Protein AF-A0A950RDJ7-F1 (afdb_monomer_lite)

Secondary structure (DSSP, 8-state):
---HHHHHHH---SEEE----S--S--HHHHHHHHTT-EEEEES-HHHHHHHHHHT-SEEE-SSPPHHHHHHHHHHHHTSPPPSS---GGG---HHHHHHHHHHHHHTS------SS-S----------

Foldseek 3Di:
DPDPLVVLLVDPAQADEDQDQAADQDDPVLLSCQQFQHQYEEEPHHDSNVLCVVQVTHYYFYPVDDPVRVVVSVVVSVPDDGPPTHGDCSSVPCVVVVVVVVVVVVVPPPPPDPPPPDDDDDDDDDDDD

pLDDT: mean 75.2, std 20.39, range [35.41, 98.0]

Radius of gyration: 25.25 Å; chains: 1; bounding box: 52×89×32 Å

Structure (mmCIF, N/CA/C/O backbone):
data_AF-A0A950RDJ7-F1
#
_entry.id   AF-A0A950RDJ7-F1
#
loop_
_atom_site.group_PDB
_atom_site.id
_atom_site.type_symbol
_atom_site.label_atom_id
_atom_site.label_alt_id
_atom_site.label_comp_id
_atom_site.label_asym_id
_atom_site.label_entity_id
_atom_site.label_seq_id
_atom_site.pdbx_PDB_ins_code
_atom_site.Cartn_x
_atom_site.Cartn_y
_atom_site.Cartn_z
_atom_site.occupancy
_atom_site.B_iso_or_equiv
_atom_site.auth_seq_id
_atom_site.auth_comp_id
_atom_site.auth_asym_id
_atom_site.auth_atom_id
_atom_site.pdbx_PDB_model_num
ATOM 1 N N . ALA A 1 1 ? -20.080 17.537 -5.121 1.00 43.28 1 ALA A N 1
ATOM 2 C CA . ALA A 1 1 ? -19.047 17.467 -4.077 1.00 43.28 1 ALA A CA 1
ATOM 3 C C . ALA A 1 1 ? -18.095 16.367 -4.513 1.00 43.28 1 ALA A C 1
ATOM 5 O O . ALA A 1 1 ? -18.535 15.234 -4.627 1.00 43.28 1 ALA A O 1
ATOM 6 N N . TRP A 1 2 ? -16.886 16.726 -4.947 1.00 35.41 2 TRP A N 1
ATOM 7 C CA . TRP A 1 2 ? -15.918 15.821 -5.593 1.00 35.41 2 TRP A CA 1
ATOM 8 C C . TRP A 1 2 ? -14.627 15.764 -4.780 1.00 35.41 2 TRP A C 1
ATOM 10 O O . TRP A 1 2 ? -13.529 15.769 -5.331 1.00 35.41 2 TRP A O 1
ATOM 20 N N . GLU A 1 3 ? -14.759 15.808 -3.460 1.00 44.00 3 GLU A N 1
ATOM 21 C CA . GLU A 1 3 ? -13.611 15.783 -2.573 1.00 44.00 3 GLU A CA 1
ATOM 22 C C . GLU A 1 3 ? -13.354 14.329 -2.170 1.00 44.00 3 GLU A C 1
ATOM 24 O O . GLU A 1 3 ? -14.245 13.606 -1.729 1.00 44.00 3 GLU A O 1
ATOM 29 N N . GLN A 1 4 ? -12.112 13.902 -2.390 1.00 56.00 4 GLN A N 1
ATOM 30 C CA . GLN A 1 4 ? -11.569 12.569 -2.125 1.00 56.00 4 GLN A CA 1
ATOM 31 C C . GLN A 1 4 ? -11.993 11.916 -0.787 1.00 56.00 4 GLN A C 1
ATOM 33 O O . GLN A 1 4 ? -12.285 10.717 -0.820 1.00 56.00 4 GLN A O 1
ATOM 38 N N . PRO A 1 5 ? -12.069 12.629 0.361 1.00 58.47 5 PRO A N 1
ATOM 39 C CA . PRO A 1 5 ? -12.431 11.998 1.636 1.00 58.47 5 PRO A CA 1
ATOM 40 C C . PRO A 1 5 ? -13.860 11.437 1.665 1.00 58.47 5 PRO A C 1
ATOM 42 O O . PRO A 1 5 ? -14.082 10.359 2.220 1.00 58.47 5 PRO A O 1
ATOM 45 N N . ASP A 1 6 ? -14.819 12.101 1.012 1.00 61.44 6 ASP A N 1
ATOM 46 C CA . ASP A 1 6 ? -16.220 11.659 1.019 1.00 61.44 6 ASP A CA 1
ATOM 47 C C . ASP A 1 6 ? -16.400 10.334 0.268 1.00 61.44 6 ASP A C 1
ATOM 49 O O . ASP A 1 6 ? -17.243 9.517 0.636 1.00 61.44 6 ASP A O 1
ATOM 53 N N . LEU A 1 7 ? -15.597 10.100 -0.776 1.00 65.56 7 LEU A N 1
ATOM 54 C CA . LEU A 1 7 ? -15.662 8.883 -1.587 1.00 65.56 7 LEU A CA 1
ATOM 55 C C . LEU A 1 7 ? -15.020 7.681 -0.886 1.00 65.56 7 LEU A C 1
ATOM 57 O O . LEU A 1 7 ? -15.528 6.571 -1.015 1.00 65.56 7 LEU A O 1
ATOM 61 N N . LEU A 1 8 ? -13.939 7.887 -0.124 1.00 65.62 8 LEU A N 1
ATOM 62 C CA . LEU A 1 8 ? -13.306 6.814 0.653 1.00 65.62 8 LEU A CA 1
ATOM 63 C C . LEU A 1 8 ? -14.194 6.357 1.811 1.00 65.62 8 LEU A C 1
ATOM 65 O O . LEU A 1 8 ? -14.296 5.162 2.058 1.00 65.62 8 LEU A O 1
ATOM 69 N N . ALA A 1 9 ? -14.889 7.286 2.471 1.00 64.88 9 ALA A N 1
ATOM 70 C CA . ALA A 1 9 ? -15.852 6.950 3.519 1.00 64.88 9 ALA A CA 1
ATOM 71 C C . ALA A 1 9 ? -17.088 6.198 2.984 1.00 64.88 9 ALA A C 1
ATOM 73 O O . ALA A 1 9 ? -17.700 5.422 3.717 1.00 64.88 9 ALA A O 1
ATOM 74 N N . GLN A 1 10 ? -17.459 6.427 1.720 1.00 67.00 10 GLN A N 1
ATOM 75 C CA . GLN A 1 10 ? -18.552 5.719 1.039 1.00 67.00 10 GLN A CA 1
ATOM 76 C C . GLN A 1 10 ? -18.127 4.361 0.471 1.00 67.00 10 GLN A C 1
ATOM 78 O O . GLN A 1 10 ? -18.976 3.506 0.225 1.00 67.00 10 GLN A O 1
ATOM 83 N N . ALA A 1 11 ? -16.832 4.157 0.237 1.00 66.00 11 ALA A N 1
ATOM 84 C CA . ALA A 1 11 ? -16.317 2.880 -0.210 1.00 66.00 11 ALA A CA 1
ATOM 85 C C . ALA A 1 11 ? -16.301 1.897 0.971 1.00 66.00 11 ALA A C 1
ATOM 87 O O . ALA A 1 11 ? -15.515 2.039 1.901 1.00 66.00 11 ALA A O 1
ATOM 88 N N . GLU A 1 12 ? -17.105 0.836 0.906 1.00 70.75 12 GLU A N 1
ATOM 89 C CA . GLU A 1 12 ? -17.043 -0.304 1.842 1.00 70.75 12 GLU A CA 1
ATOM 90 C C . GLU A 1 12 ? -15.799 -1.195 1.608 1.00 70.75 12 GLU A C 1
ATOM 92 O O . GLU A 1 12 ? -15.792 -2.391 1.896 1.00 70.75 12 GLU A O 1
ATOM 97 N N . GLY A 1 13 ? -14.738 -0.636 1.019 1.00 76.12 13 GLY A N 1
ATOM 98 C CA . GLY A 1 13 ? -13.509 -1.354 0.712 1.00 76.12 13 GLY A CA 1
ATOM 99 C C . GLY A 1 13 ? -12.646 -1.548 1.956 1.00 76.12 13 GLY A C 1
ATOM 100 O O . GLY A 1 13 ? -12.563 -0.668 2.803 1.00 76.12 13 GLY A O 1
ATOM 101 N N . GLY A 1 14 ? -11.963 -2.690 2.048 1.00 87.50 14 GLY A N 1
ATOM 102 C CA . GLY A 1 14 ? -10.949 -2.947 3.082 1.00 87.50 14 GLY A CA 1
ATOM 103 C C . GLY A 1 14 ? -9.508 -2.768 2.598 1.00 87.50 14 GLY A C 1
ATOM 104 O O . GLY A 1 14 ? -8.579 -2.846 3.394 1.00 87.50 14 GLY A O 1
ATOM 105 N N . ILE A 1 15 ? -9.295 -2.557 1.294 1.00 92.12 15 ILE A N 1
ATOM 106 C CA . ILE A 1 15 ? -7.974 -2.596 0.651 1.00 92.12 15 ILE A CA 1
ATOM 107 C C . ILE A 1 15 ? -7.776 -1.367 -0.238 1.00 92.12 15 ILE A C 1
ATOM 109 O O . ILE A 1 15 ? -8.670 -0.993 -0.995 1.00 92.12 15 ILE A O 1
ATOM 113 N N . ALA A 1 16 ? -6.571 -0.798 -0.204 1.00 93.81 16 ALA A N 1
ATOM 114 C CA . ALA A 1 16 ? -6.098 0.191 -1.168 1.00 93.81 16 ALA A CA 1
ATOM 115 C C . ALA A 1 16 ? -4.953 -0.403 -2.002 1.00 93.81 16 ALA A C 1
ATOM 117 O O . ALA A 1 16 ? -3.874 -0.672 -1.477 1.00 93.81 16 ALA A O 1
ATOM 118 N N . LEU A 1 17 ? -5.182 -0.613 -3.300 1.00 96.50 17 LEU A N 1
ATOM 119 C CA . LEU A 1 17 ? -4.182 -1.160 -4.219 1.00 96.50 17 LEU A CA 1
ATOM 120 C C . LEU A 1 17 ? -3.426 -0.037 -4.939 1.00 96.50 17 LEU A C 1
ATOM 122 O O . LEU A 1 17 ? -4.027 0.767 -5.649 1.00 96.50 17 LEU A O 1
ATOM 126 N N . PHE A 1 18 ? -2.102 -0.029 -4.813 1.00 96.50 18 PHE A N 1
ATOM 127 C CA . PHE A 1 18 ? -1.209 0.891 -5.511 1.00 96.50 18 PHE A CA 1
ATOM 128 C C . PHE A 1 18 ? -0.462 0.136 -6.611 1.00 96.50 18 PHE A C 1
ATOM 130 O O . PHE A 1 18 ? 0.139 -0.893 -6.338 1.00 96.50 18 PHE A O 1
ATOM 137 N N . LEU A 1 19 ? -0.466 0.650 -7.844 1.00 96.69 19 LEU A N 1
ATOM 138 C CA . LEU A 1 19 ? 0.205 0.039 -9.009 1.00 96.69 19 LEU A CA 1
ATOM 139 C C . LEU A 1 19 ? 1.197 1.006 -9.677 1.00 96.69 19 LEU A C 1
ATOM 141 O O . LEU A 1 19 ? 1.383 0.985 -10.894 1.00 96.69 19 LEU A O 1
ATOM 145 N N . HIS A 1 20 ? 1.801 1.903 -8.895 1.00 92.06 20 HIS A N 1
ATOM 146 C CA . HIS A 1 20 ? 2.790 2.844 -9.416 1.00 92.06 20 HIS A CA 1
ATOM 147 C C . HIS A 1 20 ? 4.035 2.095 -9.920 1.00 92.06 20 HIS A C 1
ATOM 149 O O . HIS A 1 20 ? 4.485 1.124 -9.318 1.00 92.06 20 HIS A O 1
ATOM 155 N N . ASN A 1 21 ? 4.610 2.554 -11.032 1.00 94.12 21 ASN A N 1
ATOM 156 C CA . ASN A 1 21 ? 5.815 1.976 -11.641 1.00 94.12 21 ASN A CA 1
ATOM 157 C C . ASN A 1 21 ? 7.054 2.878 -11.504 1.00 94.12 21 ASN A C 1
ATOM 159 O O . ASN A 1 21 ? 8.086 2.624 -12.124 1.00 94.12 21 ASN A O 1
ATOM 163 N N . TRP A 1 22 ? 6.9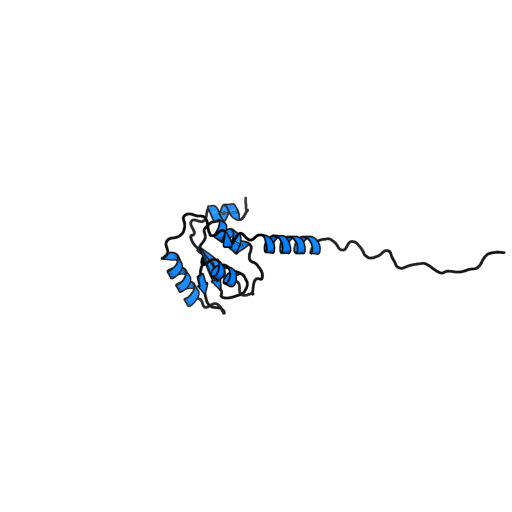36 3.937 -10.705 1.00 91.88 22 TRP A N 1
ATOM 164 C CA . TRP A 1 22 ? 7.982 4.908 -10.424 1.00 91.88 22 TRP A CA 1
ATOM 165 C C . TRP A 1 22 ? 8.276 4.929 -8.919 1.00 91.88 22 TRP A C 1
ATOM 167 O O . TRP A 1 22 ? 7.326 4.887 -8.139 1.00 91.88 22 TRP A O 1
ATOM 177 N N . PRO A 1 23 ? 9.547 5.022 -8.481 1.00 89.12 23 PRO A N 1
ATOM 178 C CA . PRO A 1 23 ? 9.884 5.121 -7.063 1.00 89.12 23 PRO A CA 1
ATOM 179 C C . PRO A 1 23 ? 9.421 6.451 -6.462 1.00 89.12 23 PRO A C 1
ATOM 181 O O . PRO A 1 23 ? 10.153 7.442 -6.440 1.00 89.12 23 PRO A O 1
ATOM 184 N N . GLU A 1 24 ? 8.188 6.468 -5.951 1.00 84.38 24 GLU A N 1
ATOM 185 C CA . GLU A 1 24 ? 7.632 7.607 -5.223 1.00 84.38 24 GLU A CA 1
ATOM 186 C C . GLU A 1 24 ? 8.497 7.934 -3.998 1.00 84.38 24 GLU A C 1
ATOM 188 O O . GLU A 1 24 ? 8.812 7.069 -3.179 1.00 84.38 24 GLU A O 1
ATOM 193 N N . THR A 1 25 ? 8.867 9.208 -3.852 1.00 84.06 25 THR A N 1
ATOM 194 C CA . THR A 1 25 ? 9.608 9.710 -2.682 1.00 84.06 25 THR A CA 1
ATOM 195 C C . THR A 1 25 ? 8.688 9.907 -1.475 1.00 84.06 25 THR A C 1
ATOM 197 O O . THR A 1 25 ? 9.124 9.811 -0.331 1.00 84.06 25 THR A O 1
ATOM 200 N N . TYR A 1 26 ? 7.400 10.156 -1.721 1.00 83.88 26 TYR A N 1
ATOM 201 C CA . TYR A 1 26 ? 6.343 10.209 -0.717 1.00 83.88 26 TYR A CA 1
ATOM 202 C C . TYR A 1 26 ? 4.980 10.010 -1.393 1.00 83.88 26 TYR A C 1
ATOM 204 O O . TYR A 1 26 ? 4.792 10.446 -2.525 1.00 83.88 26 TYR A O 1
ATOM 212 N N . SER A 1 27 ? 4.025 9.403 -0.683 1.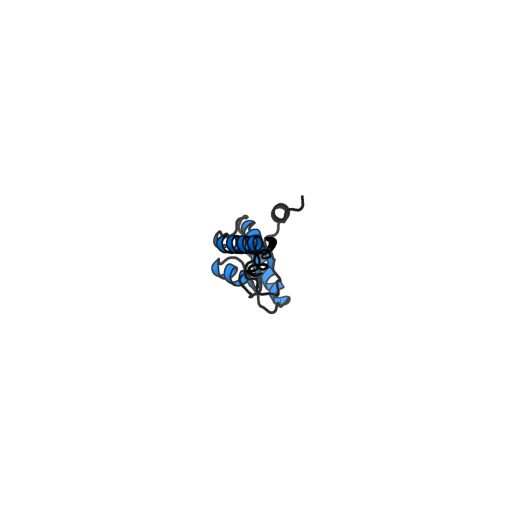00 85.81 27 SER A N 1
ATOM 213 C CA . SER A 1 27 ? 2.668 9.157 -1.184 1.00 85.81 27 SER A CA 1
ATOM 214 C C . SER A 1 27 ? 1.640 9.666 -0.179 1.00 85.81 27 SER A C 1
ATOM 216 O O . SER A 1 27 ? 1.464 9.072 0.890 1.00 85.81 27 SER A O 1
ATOM 218 N N . TYR A 1 28 ? 0.985 10.785 -0.502 1.00 86.19 28 TYR A N 1
ATOM 219 C CA . TYR A 1 28 ? -0.097 11.341 0.320 1.00 86.19 28 TYR A CA 1
ATOM 220 C C . TYR A 1 28 ? -1.327 10.430 0.288 1.00 86.19 28 TYR A C 1
ATOM 222 O O . TYR A 1 28 ? -1.928 10.162 1.322 1.00 86.19 28 TYR A O 1
ATOM 230 N N . THR A 1 29 ? -1.625 9.845 -0.874 1.00 89.06 29 THR A N 1
ATOM 231 C CA . THR A 1 29 ? -2.711 8.872 -1.045 1.00 89.06 29 THR A CA 1
ATOM 232 C C . THR A 1 29 ? -2.545 7.651 -0.143 1.00 89.06 29 THR A C 1
ATOM 234 O O . THR A 1 29 ? -3.535 7.157 0.382 1.00 89.06 29 THR A O 1
ATOM 237 N N . LEU A 1 30 ? -1.310 7.190 0.098 1.00 91.56 30 LEU A N 1
ATOM 238 C CA . LEU A 1 30 ? -1.049 6.136 1.083 1.00 91.56 30 LEU A CA 1
ATOM 239 C C . LEU A 1 30 ? -1.432 6.570 2.502 1.00 91.56 30 LEU A C 1
ATOM 241 O O . LEU A 1 30 ? -2.043 5.794 3.229 1.00 91.56 30 LEU A O 1
ATOM 245 N N . SER A 1 31 ? -1.077 7.795 2.896 1.00 89.81 31 SER A N 1
ATOM 246 C CA . SER A 1 31 ? -1.427 8.331 4.216 1.00 89.81 31 SER A CA 1
ATOM 247 C C . SER A 1 31 ? -2.945 8.419 4.392 1.00 89.81 31 SER A C 1
ATOM 249 O O . SER A 1 31 ? -3.461 7.930 5.391 1.00 89.81 31 SER A O 1
ATOM 251 N N . GLU A 1 32 ? -3.653 8.964 3.401 1.00 87.31 32 GLU A N 1
ATOM 252 C CA . GLU A 1 32 ? -5.115 9.092 3.416 1.00 87.31 32 GLU A CA 1
ATOM 253 C C . GLU A 1 32 ? -5.811 7.727 3.443 1.00 87.31 32 GLU A C 1
ATOM 255 O O . GLU A 1 32 ? -6.669 7.484 4.287 1.00 87.31 32 GLU A O 1
ATOM 260 N N . ALA A 1 33 ? -5.404 6.793 2.577 1.00 89.44 33 ALA A N 1
ATOM 261 C CA . ALA A 1 33 ? -5.989 5.455 2.534 1.00 89.44 33 ALA A CA 1
ATOM 262 C C . ALA A 1 33 ? -5.894 4.752 3.897 1.00 89.44 33 ALA A C 1
ATOM 264 O O . ALA A 1 33 ? -6.877 4.195 4.385 1.00 89.44 33 ALA A O 1
ATOM 265 N N . VAL A 1 34 ? -4.728 4.833 4.541 1.00 90.19 34 VAL A N 1
ATOM 266 C CA . VAL A 1 34 ? -4.519 4.245 5.866 1.00 90.19 34 VAL A CA 1
ATOM 267 C C . VAL A 1 34 ? -5.291 5.002 6.950 1.00 90.19 34 VAL A C 1
ATOM 269 O O . VAL A 1 34 ? -5.844 4.366 7.845 1.00 90.19 34 VAL A O 1
ATOM 272 N N . ALA A 1 35 ? -5.385 6.334 6.879 1.00 85.81 35 ALA A N 1
ATOM 273 C CA . ALA A 1 35 ? -6.186 7.125 7.818 1.00 85.81 35 ALA A CA 1
ATOM 274 C C . ALA A 1 35 ? -7.676 6.736 7.786 1.00 85.81 35 ALA A C 1
ATOM 276 O O . ALA A 1 35 ? -8.336 6.759 8.822 1.00 85.81 35 ALA A O 1
ATOM 277 N N . HIS A 1 36 ? -8.167 6.296 6.625 1.00 83.94 36 HIS A N 1
ATOM 278 C CA . HIS A 1 36 ? -9.510 5.746 6.428 1.00 83.94 36 HIS A CA 1
ATOM 279 C C . HIS A 1 36 ? -9.621 4.227 6.673 1.00 83.94 36 HIS A C 1
ATOM 281 O O . HIS A 1 36 ? -10.666 3.635 6.411 1.00 83.94 36 HIS A O 1
ATOM 287 N N . GLY A 1 37 ? -8.561 3.586 7.177 1.00 85.81 37 GLY A N 1
ATOM 288 C CA . GLY A 1 37 ? -8.577 2.179 7.590 1.00 85.81 37 GLY A CA 1
ATOM 289 C C . GLY A 1 37 ? -8.350 1.172 6.468 1.00 85.81 37 GLY A C 1
ATOM 290 O O . GLY A 1 37 ? -8.413 -0.030 6.720 1.00 85.81 37 GLY A O 1
ATOM 291 N N . LEU A 1 38 ? -8.046 1.626 5.250 1.00 89.69 38 LEU A N 1
ATOM 292 C CA . LEU A 1 38 ? -7.755 0.733 4.134 1.00 89.69 38 LEU A CA 1
ATOM 293 C C . LEU A 1 38 ? -6.395 0.062 4.328 1.00 89.69 38 LEU A C 1
ATOM 295 O O . LEU A 1 38 ? -5.396 0.716 4.634 1.00 89.69 38 LEU A O 1
ATOM 299 N N . PHE A 1 39 ? -6.341 -1.245 4.090 1.00 93.19 39 PHE A N 1
ATOM 300 C CA . PHE A 1 39 ? -5.111 -2.022 4.099 1.00 93.19 39 PHE A CA 1
ATOM 301 C C . PHE A 1 39 ? -4.336 -1.805 2.789 1.00 93.19 39 PHE A C 1
ATOM 303 O O . PHE A 1 39 ? -4.833 -2.178 1.720 1.00 93.19 39 PHE A O 1
ATOM 310 N N . PRO A 1 40 ? -3.137 -1.197 2.814 1.00 95.62 40 PRO A N 1
ATOM 311 C CA . PRO A 1 40 ? -2.439 -0.857 1.583 1.00 95.62 40 PRO A CA 1
ATOM 312 C C . PRO A 1 40 ? -1.696 -2.066 0.998 1.00 95.62 40 PRO A C 1
ATOM 314 O O . PRO A 1 40 ? -0.955 -2.752 1.702 1.00 95.62 40 PRO A O 1
ATOM 317 N N . LEU A 1 41 ? -1.848 -2.284 -0.308 1.00 97.81 41 LEU A N 1
ATOM 318 C CA . LEU A 1 41 ? -1.031 -3.191 -1.116 1.00 97.81 41 LEU A CA 1
ATOM 319 C C . LEU A 1 41 ? -0.160 -2.353 -2.049 1.00 97.81 41 LEU A C 1
ATOM 321 O O . LEU A 1 41 ? -0.692 -1.616 -2.880 1.00 97.81 41 LEU A O 1
ATOM 325 N N . VAL A 1 42 ? 1.162 -2.450 -1.917 1.00 98.00 42 VAL A N 1
ATOM 326 C CA . VAL A 1 42 ? 2.118 -1.618 -2.669 1.00 98.00 42 VAL A CA 1
ATOM 327 C C . VAL A 1 42 ? 3.190 -2.474 -3.355 1.00 98.00 42 VAL A C 1
ATOM 329 O O . VAL A 1 42 ? 3.560 -3.515 -2.811 1.00 98.00 42 VAL A O 1
ATOM 332 N N . PRO A 1 43 ? 3.725 -2.062 -4.519 1.00 98.00 43 PRO A N 1
ATOM 333 C CA . PRO A 1 43 ? 4.892 -2.715 -5.103 1.00 98.00 43 PRO A CA 1
ATOM 334 C C . PRO A 1 43 ? 6.130 -2.472 -4.232 1.00 98.00 43 PRO A C 1
ATOM 336 O O . PRO A 1 43 ? 6.194 -1.488 -3.494 1.00 98.00 43 PRO A O 1
ATOM 339 N N . ASP A 1 44 ? 7.133 -3.341 -4.345 1.00 97.81 44 ASP A N 1
ATOM 340 C CA . ASP A 1 44 ? 8.435 -3.210 -3.690 1.00 97.81 44 ASP A CA 1
ATOM 341 C C . ASP A 1 44 ? 9.286 -2.119 -4.349 1.00 97.81 44 ASP A C 1
ATOM 343 O O . ASP A 1 44 ? 10.276 -2.378 -5.034 1.00 97.81 44 ASP A O 1
ATOM 347 N N . LEU A 1 45 ? 8.825 -0.878 -4.207 1.00 95.44 45 LEU A N 1
ATOM 348 C CA . LEU A 1 45 ? 9.384 0.273 -4.884 1.00 95.44 45 LEU A CA 1
ATOM 349 C C . LEU A 1 45 ? 9.174 1.551 -4.058 1.00 95.44 45 LEU A C 1
ATOM 351 O O . LEU A 1 45 ? 8.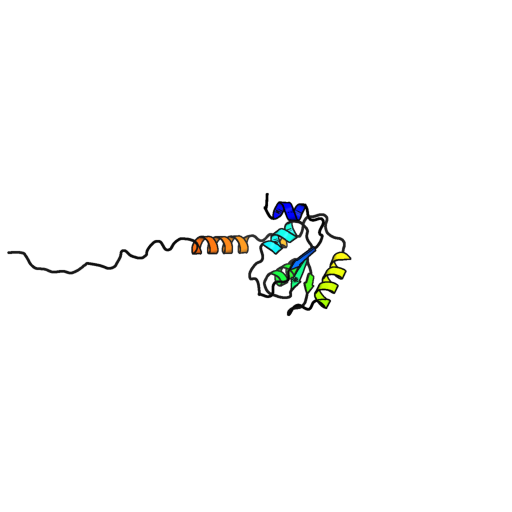059 1.890 -3.664 1.00 95.44 45 LEU A O 1
ATOM 355 N N . GLY A 1 46 ? 10.262 2.289 -3.836 1.00 93.94 46 GLY A N 1
ATOM 356 C CA . GLY A 1 46 ? 10.234 3.620 -3.226 1.00 93.94 46 GLY A CA 1
ATOM 357 C C . GLY A 1 46 ? 9.716 3.677 -1.782 1.00 93.94 46 GLY A C 1
ATOM 358 O O . GLY A 1 46 ? 9.611 2.679 -1.065 1.00 93.94 46 GLY A O 1
ATOM 359 N N . ALA A 1 47 ? 9.375 4.894 -1.356 1.00 93.12 47 ALA A N 1
ATOM 360 C CA . ALA A 1 47 ? 8.950 5.189 0.007 1.00 93.12 47 ALA A CA 1
ATOM 361 C C . ALA A 1 47 ? 7.657 4.473 0.455 1.00 93.12 47 ALA A C 1
ATOM 363 O O . ALA A 1 47 ? 7.557 4.152 1.644 1.00 93.12 47 ALA A O 1
ATOM 364 N N . PRO A 1 48 ? 6.652 4.199 -0.409 1.00 94.88 48 PRO A N 1
ATOM 365 C CA . PRO A 1 48 ? 5.468 3.438 -0.006 1.00 94.88 48 PRO A CA 1
ATOM 366 C C . PRO A 1 48 ? 5.804 2.067 0.595 1.00 94.88 48 PRO A C 1
ATOM 368 O O . PRO A 1 48 ? 5.321 1.745 1.683 1.00 94.88 48 PRO A O 1
ATOM 371 N N . ALA A 1 49 ? 6.684 1.299 -0.057 1.00 96.69 49 ALA A N 1
ATOM 372 C CA . ALA A 1 49 ? 7.101 -0.026 0.405 1.00 96.69 49 ALA A CA 1
ATOM 373 C C . ALA A 1 49 ? 7.830 0.034 1.756 1.00 96.69 49 ALA A C 1
ATOM 375 O O . ALA A 1 49 ? 7.557 -0.754 2.665 1.00 96.69 49 ALA A O 1
ATOM 376 N N . GLU A 1 50 ? 8.732 1.003 1.921 1.00 94.44 50 GLU A N 1
ATOM 377 C CA . GLU A 1 50 ? 9.462 1.226 3.173 1.00 94.44 50 GLU A CA 1
ATOM 378 C C . GLU A 1 50 ? 8.522 1.572 4.332 1.00 94.44 50 GLU A C 1
ATOM 380 O O . GLU A 1 50 ? 8.678 1.061 5.443 1.00 94.44 50 GLU A O 1
ATOM 385 N N . ARG A 1 51 ? 7.519 2.421 4.079 1.00 94.00 51 ARG A N 1
ATOM 386 C CA . ARG A 1 51 ? 6.529 2.827 5.086 1.00 94.00 51 ARG A CA 1
ATOM 387 C C . ARG A 1 51 ? 5.650 1.660 5.519 1.00 94.00 51 ARG A C 1
ATOM 389 O O . ARG A 1 51 ? 5.472 1.480 6.721 1.00 94.00 51 ARG A O 1
ATOM 396 N N . VAL A 1 52 ? 5.161 0.857 4.570 1.00 95.12 52 VAL A N 1
ATOM 397 C CA . VAL A 1 52 ? 4.374 -0.355 4.858 1.00 95.12 52 VAL A CA 1
ATOM 398 C C . VAL A 1 52 ? 5.166 -1.319 5.742 1.00 95.12 52 VAL A C 1
ATOM 400 O O . VAL A 1 52 ? 4.670 -1.755 6.782 1.00 95.12 52 VAL A O 1
ATOM 403 N N . ARG A 1 53 ? 6.434 -1.580 5.399 1.00 95.00 53 ARG A N 1
ATOM 404 C CA . ARG A 1 53 ? 7.323 -2.437 6.201 1.00 95.00 53 ARG A CA 1
ATOM 405 C C . ARG A 1 53 ? 7.565 -1.882 7.598 1.00 95.00 53 ARG A C 1
ATOM 407 O O . ARG A 1 53 ? 7.434 -2.614 8.573 1.00 95.00 53 ARG A O 1
ATOM 414 N N . ARG A 1 54 ? 7.895 -0.591 7.704 1.00 92.00 54 ARG A N 1
ATOM 415 C CA . ARG A 1 54 ? 8.181 0.070 8.986 1.00 92.00 54 ARG A CA 1
ATOM 416 C C . ARG A 1 54 ? 6.973 0.072 9.919 1.00 92.00 54 ARG A C 1
ATOM 418 O O . ARG A 1 54 ? 7.141 -0.075 11.123 1.00 92.00 54 ARG A O 1
ATOM 425 N N . ALA A 1 55 ? 5.775 0.264 9.374 1.00 91.06 55 ALA A N 1
ATOM 426 C CA . ALA A 1 55 ? 4.551 0.316 10.160 1.00 91.06 55 ALA A CA 1
ATOM 427 C C . ALA A 1 55 ? 3.986 -1.070 10.512 1.00 91.06 55 ALA A C 1
ATOM 429 O O . ALA A 1 55 ? 3.107 -1.155 11.367 1.00 91.06 55 ALA A O 1
ATOM 430 N N . GLY A 1 56 ? 4.446 -2.139 9.850 1.00 91.81 56 GLY A N 1
ATOM 431 C CA . GLY A 1 56 ? 3.891 -3.484 10.024 1.00 91.81 56 GLY A CA 1
ATOM 432 C C . GLY A 1 56 ? 2.425 -3.594 9.589 1.00 91.81 56 GLY A C 1
ATOM 433 O O . GLY A 1 56 ? 1.694 -4.445 10.094 1.00 91.81 56 GLY A O 1
ATOM 434 N N . PHE A 1 57 ? 1.981 -2.717 8.684 1.00 92.69 57 PHE A N 1
ATOM 435 C CA . PHE A 1 57 ? 0.594 -2.624 8.238 1.00 92.69 57 PHE A CA 1
ATOM 436 C C . PHE A 1 57 ? 0.533 -2.366 6.734 1.00 92.69 57 PHE A C 1
ATOM 438 O O . PHE A 1 57 ? 1.097 -1.393 6.237 1.00 92.69 57 PHE A O 1
ATOM 445 N N . GLY A 1 58 ? -0.159 -3.255 6.027 1.00 94.69 58 GLY A N 1
ATOM 446 C CA . GLY A 1 58 ? -0.128 -3.381 4.573 1.00 94.69 58 GLY A CA 1
ATOM 447 C C . GLY A 1 58 ? 0.651 -4.612 4.115 1.00 94.69 58 GLY A C 1
ATOM 448 O O . GLY A 1 58 ? 1.210 -5.350 4.930 1.00 94.69 58 GLY A O 1
ATOM 449 N N . ALA A 1 59 ? 0.692 -4.829 2.805 1.00 96.88 59 ALA A N 1
ATOM 450 C CA . ALA A 1 59 ? 1.547 -5.832 2.185 1.00 96.88 59 ALA A CA 1
ATOM 451 C C . ALA A 1 59 ? 2.331 -5.233 1.016 1.00 96.88 59 ALA A C 1
ATOM 453 O O . ALA A 1 59 ? 1.879 -4.303 0.345 1.00 96.88 59 ALA A O 1
ATOM 454 N N . VAL A 1 60 ? 3.520 -5.788 0.795 1.00 97.81 60 VAL A N 1
ATOM 455 C CA . VAL A 1 60 ? 4.409 -5.418 -0.305 1.00 97.81 60 VAL A CA 1
ATOM 456 C C . VAL A 1 60 ? 4.497 -6.599 -1.267 1.00 97.81 60 VAL A C 1
ATOM 458 O O . VAL A 1 60 ? 4.774 -7.711 -0.819 1.00 97.81 60 VAL A O 1
ATOM 461 N N . PHE A 1 61 ? 4.265 -6.362 -2.557 1.00 97.81 61 PHE A N 1
ATOM 462 C CA . PHE A 1 61 ? 4.417 -7.351 -3.632 1.00 97.81 61 PHE A CA 1
ATOM 463 C C . PHE A 1 61 ? 5.566 -6.968 -4.577 1.00 97.81 61 PHE A C 1
ATOM 465 O O . PHE A 1 61 ? 6.040 -5.836 -4.560 1.00 97.81 61 PHE A O 1
ATOM 472 N N . GLY A 1 62 ? 6.042 -7.907 -5.388 1.00 97.88 62 GLY A N 1
ATOM 473 C CA . GLY A 1 62 ? 7.220 -7.757 -6.237 1.00 97.88 62 GLY A CA 1
ATOM 474 C C . GLY A 1 62 ? 7.162 -6.616 -7.261 1.00 97.88 62 GLY A C 1
ATOM 475 O O . GLY A 1 62 ? 6.104 -6.224 -7.761 1.00 97.88 62 GLY A O 1
ATOM 476 N N . PHE A 1 63 ? 8.348 -6.100 -7.597 1.00 96.00 63 PHE A N 1
ATOM 477 C CA . PHE A 1 63 ? 8.578 -5.192 -8.719 1.00 96.00 63 PHE A CA 1
ATOM 478 C C . PHE A 1 63 ? 9.696 -5.760 -9.623 1.00 96.00 63 PHE A C 1
ATOM 480 O O . PHE A 1 63 ? 10.745 -6.138 -9.094 1.00 96.00 63 PHE A O 1
ATOM 487 N N . PRO A 1 64 ? 9.541 -5.823 -10.964 1.00 96.31 64 PRO A N 1
ATOM 488 C CA . PRO A 1 64 ? 8.400 -5.365 -11.763 1.00 96.31 64 PRO A CA 1
ATOM 489 C C . PRO A 1 64 ? 7.102 -6.112 -11.430 1.00 96.31 64 PRO A C 1
ATOM 491 O O . PRO A 1 64 ? 7.137 -7.261 -11.002 1.00 96.31 64 PRO A O 1
ATOM 494 N N . ILE A 1 65 ? 5.967 -5.428 -11.595 1.00 97.38 65 ILE A N 1
ATOM 495 C CA . ILE A 1 65 ? 4.656 -5.922 -11.153 1.00 97.38 65 ILE A CA 1
ATOM 496 C C . ILE A 1 65 ? 4.247 -7.156 -11.967 1.00 97.38 65 ILE A C 1
ATOM 498 O O . ILE A 1 65 ? 4.085 -7.069 -13.186 1.00 97.38 65 ILE A O 1
ATOM 502 N N . ASP A 1 66 ? 4.012 -8.273 -11.278 1.00 97.44 66 ASP A N 1
ATOM 503 C CA . ASP A 1 66 ? 3.370 -9.469 -11.827 1.00 97.44 66 ASP A CA 1
ATOM 504 C C . ASP A 1 66 ? 1.886 -9.516 -11.439 1.00 97.44 66 ASP A C 1
ATOM 506 O O . ASP A 1 66 ? 1.525 -9.430 -10.264 1.00 97.44 66 ASP A O 1
ATOM 510 N N . ALA A 1 67 ? 1.004 -9.696 -12.424 1.00 96.94 67 ALA A N 1
ATOM 511 C CA . ALA A 1 67 ? -0.438 -9.728 -12.179 1.00 96.94 67 ALA A CA 1
ATOM 512 C C . ALA A 1 67 ? -0.855 -10.916 -11.295 1.00 96.94 67 ALA A C 1
ATOM 514 O O . ALA A 1 67 ? -1.749 -10.778 -10.460 1.00 96.94 67 ALA A O 1
ATOM 515 N N . GLY A 1 68 ? -0.202 -12.074 -11.449 1.00 97.88 68 GLY A N 1
ATOM 516 C CA . GLY A 1 68 ? -0.483 -13.250 -10.628 1.00 97.88 68 GLY A CA 1
ATOM 517 C C . GLY A 1 68 ? -0.122 -13.028 -9.160 1.00 97.88 68 GLY A C 1
ATOM 518 O O . GLY A 1 68 ? -0.846 -13.467 -8.269 1.00 97.88 68 GLY A O 1
ATOM 519 N N . GLU A 1 69 ? 0.979 -12.332 -8.894 1.00 97.19 69 GLU A N 1
ATOM 520 C CA . GLU A 1 69 ? 1.384 -11.945 -7.545 1.00 97.19 69 GLU A CA 1
ATOM 521 C C . GLU A 1 69 ? 0.427 -10.937 -6.911 1.00 97.19 69 GLU A C 1
ATOM 523 O O . GLU A 1 69 ? 0.029 -11.126 -5.762 1.00 97.19 69 GLU A O 1
ATOM 528 N N . VAL A 1 70 ? -0.016 -9.930 -7.667 1.00 97.75 70 VAL A N 1
ATOM 529 C CA . VAL A 1 70 ? -1.007 -8.956 -7.187 1.00 97.75 70 VAL A CA 1
ATOM 530 C C . VAL A 1 70 ? -2.319 -9.644 -6.808 1.00 97.75 70 VAL A C 1
ATOM 532 O O . VAL A 1 70 ? -2.863 -9.371 -5.740 1.00 97.75 70 VAL A O 1
ATOM 535 N N . LEU A 1 71 ? -2.808 -10.573 -7.636 1.00 97.56 71 LEU A N 1
ATOM 536 C CA . LEU A 1 71 ? -4.022 -11.337 -7.329 1.00 97.56 71 LEU A CA 1
ATOM 537 C C . LEU A 1 71 ? -3.870 -12.143 -6.033 1.00 97.56 71 LEU A C 1
ATOM 539 O O . LEU A 1 71 ? -4.733 -12.055 -5.162 1.00 97.56 71 LEU A O 1
ATOM 543 N N . ARG A 1 72 ? -2.738 -12.836 -5.848 1.00 97.25 72 ARG A N 1
ATOM 544 C CA . ARG A 1 72 ? -2.447 -13.552 -4.593 1.00 97.25 72 ARG A CA 1
ATOM 545 C C . ARG A 1 72 ? -2.393 -12.610 -3.389 1.00 97.25 72 ARG A C 1
ATOM 547 O O . ARG A 1 72 ? -2.891 -12.964 -2.325 1.00 97.25 72 ARG A O 1
ATOM 554 N N . ALA A 1 73 ? -1.816 -11.418 -3.540 1.00 96.06 73 ALA A N 1
ATOM 555 C CA . ALA A 1 73 ? -1.763 -10.428 -2.466 1.00 96.06 73 ALA A CA 1
ATOM 556 C C . ALA A 1 73 ? -3.166 -9.931 -2.073 1.00 96.06 73 ALA A C 1
ATOM 558 O O . ALA A 1 73 ? -3.446 -9.764 -0.886 1.00 96.06 73 ALA A O 1
ATOM 559 N N . ILE A 1 74 ? -4.068 -9.748 -3.044 1.00 95.31 74 ILE A N 1
ATOM 560 C CA . ILE A 1 74 ? -5.473 -9.392 -2.792 1.00 95.31 74 ILE A CA 1
ATOM 561 C C . ILE A 1 74 ? -6.195 -10.529 -2.059 1.00 95.31 74 ILE A C 1
ATOM 563 O O . ILE A 1 74 ? -6.834 -10.290 -1.035 1.00 95.31 74 ILE A O 1
ATOM 567 N N . GLU A 1 75 ? -6.068 -11.770 -2.532 1.00 95.06 75 GLU A N 1
ATOM 568 C CA . GLU A 1 75 ? -6.665 -12.947 -1.883 1.00 95.06 75 GLU A CA 1
ATOM 569 C C . GLU A 1 75 ? -6.188 -13.088 -0.431 1.00 95.06 75 GLU A C 1
ATOM 571 O O . GLU A 1 75 ? -6.989 -13.245 0.489 1.00 95.06 75 GLU A O 1
ATOM 576 N N . GLN A 1 76 ? -4.883 -12.947 -0.196 1.00 93.44 76 GLN A N 1
ATOM 577 C CA . GLN A 1 76 ? -4.311 -13.005 1.147 1.00 93.44 76 GLN A CA 1
ATOM 578 C C . GLN A 1 76 ? -4.794 -11.863 2.039 1.00 93.44 76 GLN A C 1
ATOM 580 O O . GLN A 1 76 ? -5.049 -12.090 3.217 1.00 93.44 76 GLN A O 1
ATOM 585 N N . ALA A 1 77 ? -4.922 -10.647 1.507 1.00 91.88 77 ALA A N 1
ATOM 586 C CA . ALA A 1 77 ? -5.382 -9.494 2.272 1.00 91.88 77 ALA A CA 1
ATOM 587 C C . ALA A 1 77 ? -6.869 -9.593 2.637 1.00 91.88 77 ALA A C 1
ATOM 589 O O . ALA A 1 77 ? -7.230 -9.297 3.772 1.00 91.88 77 ALA A O 1
ATOM 590 N N . THR A 1 78 ? -7.714 -10.059 1.714 1.00 89.06 78 THR A N 1
ATOM 591 C CA . THR A 1 78 ? -9.160 -10.242 1.952 1.00 89.06 78 THR A CA 1
ATOM 592 C C . THR A 1 78 ? -9.474 -11.346 2.964 1.00 89.06 78 THR A C 1
ATOM 594 O O . THR A 1 78 ? -10.513 -11.293 3.612 1.00 89.06 78 THR A O 1
ATOM 597 N N . ALA A 1 79 ? -8.571 -12.312 3.156 1.00 86.94 79 ALA A N 1
ATOM 598 C CA . ALA A 1 79 ? -8.707 -13.350 4.178 1.00 86.94 79 ALA A CA 1
ATOM 599 C C . ALA A 1 79 ? -8.385 -12.869 5.609 1.00 86.94 79 ALA A C 1
ATOM 601 O O . ALA A 1 79 ? -8.541 -13.635 6.562 1.00 86.94 79 ALA A O 1
ATOM 602 N N . ARG A 1 80 ? -7.892 -11.635 5.781 1.00 81.88 80 ARG A N 1
ATOM 603 C CA . ARG A 1 80 ? -7.517 -11.083 7.091 1.00 81.88 80 ARG A CA 1
ATOM 604 C C . ARG A 1 80 ? -8.688 -10.337 7.714 1.00 81.88 80 ARG A C 1
ATOM 606 O O . ARG A 1 80 ? -9.473 -9.692 7.026 1.00 81.88 80 ARG A O 1
ATOM 613 N N . GLU A 1 81 ? -8.731 -10.346 9.039 1.00 75.56 81 GLU A N 1
ATOM 614 C CA . GLU A 1 81 ? -9.593 -9.440 9.789 1.00 75.56 81 GLU A CA 1
ATOM 615 C C . GLU A 1 81 ? -9.080 -8.003 9.614 1.00 75.56 81 GLU A C 1
ATOM 617 O O . GLU A 1 81 ? -7.904 -7.708 9.861 1.00 75.56 81 GLU A O 1
ATOM 622 N N . MET A 1 82 ? -9.943 -7.128 9.099 1.00 72.19 82 MET A N 1
ATOM 623 C CA . MET A 1 82 ? -9.623 -5.720 8.882 1.00 72.19 8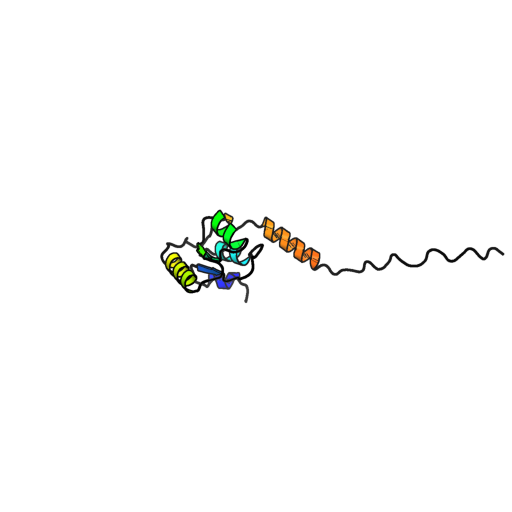2 MET A CA 1
ATOM 624 C C . MET A 1 82 ? -9.920 -4.922 10.154 1.00 72.19 82 M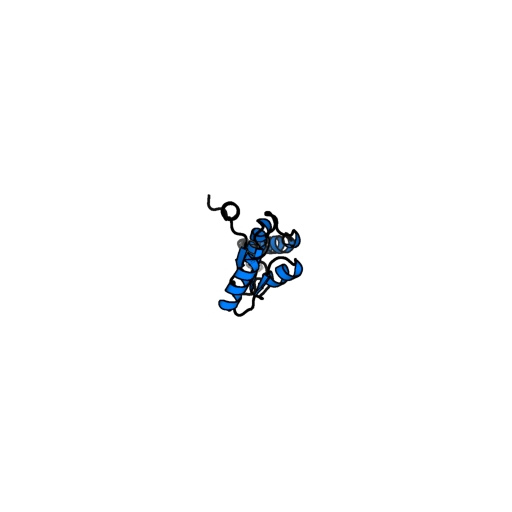ET A C 1
ATOM 626 O O . MET A 1 82 ? -10.940 -5.172 10.796 1.00 72.19 82 MET A O 1
ATOM 630 N N . PRO A 1 83 ? -9.064 -3.960 10.538 1.00 66.56 83 PRO A N 1
ATOM 631 C CA . PRO A 1 83 ? -9.356 -3.088 11.667 1.00 66.56 83 PRO A CA 1
ATOM 632 C C . PRO A 1 83 ? -10.575 -2.202 11.383 1.00 66.56 83 PRO A C 1
ATOM 634 O O . PRO A 1 83 ? -10.826 -1.797 10.251 1.00 66.56 83 PRO A O 1
ATOM 637 N N . ASP A 1 84 ? -11.282 -1.841 12.451 1.00 64.94 84 ASP A N 1
ATOM 638 C CA . ASP A 1 84 ? -12.640 -1.288 12.421 1.00 64.94 84 ASP A CA 1
ATOM 639 C C . ASP A 1 84 ? -12.815 0.072 11.722 1.00 64.94 84 ASP A C 1
ATOM 641 O O . ASP A 1 84 ? -13.964 0.470 11.555 1.00 64.94 84 ASP A O 1
ATOM 645 N N . ARG A 1 85 ? -11.724 0.784 11.360 1.00 65.75 85 ARG A N 1
ATOM 646 C CA . ARG A 1 85 ? -11.654 1.920 10.389 1.00 65.75 85 ARG A CA 1
ATOM 647 C C . ARG A 1 85 ? -10.451 2.855 10.546 1.00 65.75 85 ARG A C 1
ATOM 649 O O . ARG A 1 85 ? -10.271 3.726 9.705 1.00 65.75 85 ARG A O 1
ATOM 656 N N . ALA A 1 86 ? -9.629 2.719 11.585 1.00 71.81 86 ALA A N 1
ATOM 657 C CA . ALA A 1 86 ? -8.441 3.561 11.753 1.00 71.81 86 ALA A CA 1
ATOM 658 C C . ALA A 1 86 ? -7.163 2.747 11.537 1.00 71.81 86 ALA A C 1
ATOM 660 O O . ALA A 1 86 ? -6.912 1.766 12.240 1.00 71.81 86 ALA A O 1
ATOM 661 N N . GLY A 1 87 ? -6.352 3.157 10.562 1.00 75.56 87 GLY A N 1
ATOM 662 C CA . GLY A 1 87 ? -5.024 2.597 10.360 1.00 75.56 87 GLY A CA 1
ATOM 663 C C . GLY A 1 87 ? -3.979 3.176 11.326 1.00 75.56 87 GLY A C 1
ATOM 664 O O . GLY A 1 87 ? -4.261 4.095 12.099 1.00 75.56 87 GLY A O 1
ATOM 665 N N . PRO A 1 88 ? -2.745 2.647 11.321 1.00 81.56 88 PRO A N 1
ATOM 666 C CA . PRO A 1 88 ? -1.735 3.028 12.303 1.00 81.56 88 PRO A CA 1
ATOM 667 C C . PRO A 1 88 ? -1.268 4.483 12.171 1.00 81.56 88 PRO A C 1
ATOM 669 O O . PRO A 1 88 ? -0.933 4.949 11.081 1.00 81.56 88 PRO A O 1
ATOM 672 N N . ALA A 1 89 ? -1.077 5.158 13.310 1.00 81.19 89 ALA A N 1
ATOM 673 C CA . ALA A 1 89 ? -0.514 6.513 13.377 1.00 81.19 89 ALA A CA 1
ATOM 674 C C . ALA A 1 89 ? 0.905 6.628 12.778 1.00 81.19 89 ALA A C 1
ATOM 676 O O . ALA A 1 89 ? 1.344 7.719 12.427 1.00 81.19 89 ALA A O 1
ATOM 677 N N . ALA A 1 90 ? 1.611 5.506 12.592 1.00 81.44 90 ALA A N 1
ATOM 678 C CA . ALA A 1 90 ? 2.911 5.449 11.919 1.00 81.44 90 ALA A CA 1
ATOM 679 C C . ALA A 1 90 ? 2.887 5.990 10.472 1.00 81.44 90 ALA A C 1
ATOM 681 O O . ALA A 1 90 ? 3.941 6.309 9.915 1.00 81.44 90 ALA A O 1
ATOM 682 N N . PHE A 1 91 ? 1.702 6.110 9.861 1.00 80.50 91 PHE A N 1
ATOM 683 C CA . PHE A 1 91 ? 1.523 6.722 8.544 1.00 80.50 91 PHE A CA 1
ATOM 684 C C . PHE A 1 91 ? 1.265 8.231 8.595 1.00 80.50 91 PHE A C 1
ATOM 686 O O . PHE A 1 91 ? 1.442 8.884 7.569 1.00 80.50 91 PHE A O 1
ATOM 693 N N . ALA A 1 92 ? 0.931 8.788 9.761 1.00 69.19 92 ALA A N 1
ATOM 694 C CA . ALA A 1 92 ? 0.546 10.186 9.948 1.00 69.19 92 ALA A CA 1
ATOM 695 C C . ALA A 1 92 ? 1.730 11.168 10.012 1.00 69.19 92 ALA A C 1
ATOM 697 O O . ALA A 1 92 ? 1.538 12.331 10.351 1.00 69.19 92 ALA A O 1
ATOM 698 N N . THR A 1 93 ? 2.968 10.750 9.720 1.00 58.66 93 THR A N 1
ATOM 699 C CA . THR A 1 93 ? 4.112 11.674 9.747 1.00 58.66 93 THR A CA 1
ATOM 700 C C . THR A 1 93 ? 3.988 12.707 8.624 1.00 58.66 93 THR A C 1
ATOM 702 O O . THR A 1 93 ? 4.317 12.433 7.465 1.00 58.66 93 THR A O 1
ATOM 705 N N . HIS A 1 94 ? 3.501 13.884 9.018 1.00 53.41 94 HIS A N 1
ATOM 706 C CA . HIS A 1 94 ? 3.348 15.110 8.239 1.00 53.41 94 HIS A CA 1
ATOM 707 C C . HIS A 1 94 ? 4.682 15.777 7.874 1.00 53.41 94 HIS A C 1
ATOM 709 O O . HIS A 1 94 ? 4.710 16.529 6.910 1.00 53.41 94 HIS A O 1
ATOM 715 N N . GLU A 1 95 ? 5.797 15.481 8.554 1.00 49.69 95 GLU A N 1
ATOM 716 C CA . GLU A 1 95 ? 7.065 16.213 8.355 1.00 49.69 95 GLU A CA 1
ATOM 717 C C . GLU A 1 95 ? 7.566 16.209 6.898 1.00 49.69 95 GLU A C 1
ATOM 719 O O . GLU A 1 95 ? 8.022 17.233 6.394 1.00 49.69 95 GLU A O 1
ATOM 724 N N . ALA A 1 96 ? 7.431 15.093 6.175 1.00 48.53 96 ALA A N 1
ATOM 725 C CA . ALA A 1 96 ? 7.828 15.021 4.765 1.00 48.53 96 ALA A CA 1
ATOM 726 C C . ALA A 1 96 ? 6.804 15.678 3.817 1.00 48.53 96 ALA A C 1
ATOM 728 O O . ALA A 1 96 ? 7.183 16.237 2.787 1.00 48.53 96 ALA A O 1
ATOM 729 N N . ALA A 1 97 ? 5.515 15.631 4.167 1.00 47.53 97 ALA A N 1
ATOM 730 C CA . ALA A 1 97 ? 4.436 16.230 3.385 1.00 47.53 97 ALA A CA 1
ATOM 731 C C . ALA A 1 97 ? 4.431 17.759 3.511 1.00 47.53 97 ALA A C 1
ATOM 733 O O . ALA A 1 97 ? 4.283 18.450 2.509 1.00 47.53 97 ALA A O 1
ATOM 734 N N . GLU A 1 98 ? 4.658 18.286 4.716 1.00 50.06 98 GLU A N 1
ATOM 735 C CA . GLU A 1 98 ? 4.790 19.719 4.987 1.00 50.06 98 GLU A CA 1
ATOM 736 C C . GLU A 1 98 ? 6.045 20.295 4.332 1.00 50.06 98 GLU A C 1
ATOM 738 O O . GLU A 1 98 ? 5.964 21.327 3.668 1.00 50.06 98 GLU A O 1
ATOM 743 N N . ALA A 1 99 ? 7.185 19.601 4.424 1.00 49.59 99 ALA A N 1
ATOM 744 C CA . ALA A 1 99 ? 8.414 20.023 3.757 1.00 49.59 99 ALA A CA 1
ATOM 745 C C . ALA A 1 99 ? 8.273 20.026 2.223 1.00 49.59 99 ALA A C 1
ATOM 747 O O . ALA A 1 99 ? 8.728 20.957 1.560 1.00 49.59 99 ALA A O 1
ATOM 748 N N . HIS A 1 100 ? 7.604 19.024 1.642 1.00 51.41 100 HIS A N 1
ATOM 749 C CA . HIS A 1 100 ? 7.370 18.971 0.198 1.00 51.41 100 HIS A CA 1
ATOM 750 C C . HIS A 1 100 ? 6.318 19.991 -0.266 1.00 51.41 100 HIS A C 1
ATOM 752 O O . HIS A 1 100 ? 6.526 20.662 -1.274 1.00 51.41 100 HIS A O 1
ATOM 758 N N . ALA A 1 101 ? 5.225 20.175 0.481 1.00 53.69 101 ALA A N 1
ATOM 759 C CA . ALA A 1 101 ? 4.234 21.215 0.210 1.00 53.69 101 ALA A CA 1
ATOM 760 C C . ALA A 1 101 ? 4.854 22.619 0.297 1.00 53.69 101 ALA A C 1
ATOM 762 O O . ALA A 1 101 ? 4.586 23.454 -0.567 1.00 53.69 101 ALA A O 1
ATOM 763 N N . ALA A 1 102 ? 5.738 22.861 1.270 1.00 54.59 102 ALA A N 1
ATOM 764 C CA . ALA A 1 102 ? 6.503 24.100 1.375 1.00 54.59 102 ALA A CA 1
ATOM 765 C C . ALA A 1 102 ? 7.430 24.307 0.162 1.00 54.59 102 ALA A C 1
ATOM 767 O O . ALA A 1 102 ? 7.431 25.390 -0.422 1.00 54.59 102 ALA A O 1
ATOM 768 N N . LEU A 1 103 ? 8.140 23.265 -0.287 1.00 56.16 103 LEU A N 1
ATOM 769 C CA . LEU A 1 103 ? 8.985 23.316 -1.490 1.00 56.16 103 LEU A CA 1
ATOM 770 C C . LEU A 1 103 ? 8.175 23.564 -2.775 1.00 56.16 103 LEU A C 1
ATOM 772 O O . LEU A 1 103 ? 8.613 24.314 -3.651 1.00 56.16 103 LEU A O 1
ATOM 776 N N . MET A 1 104 ? 6.980 22.980 -2.893 1.00 55.97 104 MET A N 1
ATOM 777 C CA . MET A 1 104 ? 6.077 23.198 -4.030 1.00 55.97 104 MET A CA 1
ATOM 778 C C . MET A 1 104 ? 5.470 24.610 -4.018 1.00 55.97 104 MET A C 1
ATOM 780 O O . MET A 1 104 ? 5.346 25.241 -5.066 1.00 55.97 104 MET A O 1
ATOM 784 N N . GLN A 1 105 ? 5.153 25.158 -2.841 1.00 56.44 105 GLN A N 1
ATOM 785 C CA . GLN A 1 105 ? 4.703 26.548 -2.698 1.00 56.44 105 GLN A CA 1
ATOM 786 C C . GLN A 1 105 ? 5.819 27.562 -2.982 1.00 56.44 105 GLN A C 1
ATOM 788 O O . GLN A 1 105 ? 5.558 28.623 -3.550 1.00 56.44 105 GLN A O 1
ATOM 793 N N . GLU A 1 106 ? 7.063 27.248 -2.617 1.00 54.06 106 GLU A N 1
ATOM 794 C CA . GLU A 1 106 ? 8.225 28.099 -2.875 1.00 54.06 106 GLU A CA 1
ATOM 795 C C . GLU A 1 106 ? 8.611 28.115 -4.362 1.00 54.06 106 GLU A C 1
ATOM 797 O O . GLU A 1 106 ? 8.872 29.183 -4.916 1.00 54.06 106 GLU A O 1
ATOM 802 N N . SER A 1 107 ? 8.555 26.964 -5.036 1.00 52.09 107 SER A N 1
ATOM 803 C CA . SER A 1 107 ? 8.813 26.841 -6.480 1.00 52.09 107 SER A CA 1
ATOM 804 C C . SER A 1 107 ? 7.674 27.370 -7.364 1.00 52.09 107 SER A C 1
ATOM 806 O O . SER A 1 107 ? 7.922 27.768 -8.502 1.00 52.09 107 SER A O 1
ATOM 808 N N . ALA A 1 108 ? 6.446 27.453 -6.840 1.00 49.75 108 A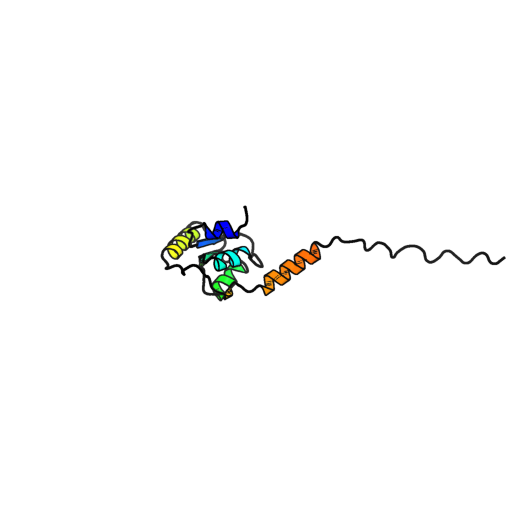LA A N 1
ATOM 809 C CA . ALA A 1 108 ? 5.309 28.096 -7.502 1.00 49.75 108 ALA A CA 1
ATOM 810 C C . ALA A 1 108 ? 5.280 29.631 -7.350 1.00 49.75 108 ALA A C 1
ATOM 812 O O . ALA A 1 108 ? 4.427 30.291 -7.953 1.00 49.75 108 ALA A O 1
ATOM 813 N N . ARG A 1 109 ? 6.192 30.239 -6.571 1.00 49.09 109 ARG A N 1
ATOM 814 C CA . ARG A 1 109 ? 6.303 31.703 -6.521 1.00 49.09 109 ARG A CA 1
ATOM 815 C C . ARG A 1 109 ? 6.758 32.219 -7.889 1.00 49.09 109 ARG A C 1
ATOM 817 O O . ARG A 1 109 ? 7.794 31.778 -8.388 1.00 49.09 109 ARG A O 1
ATOM 824 N N . PRO A 1 110 ? 6.042 33.179 -8.504 1.00 47.56 110 PRO A N 1
ATOM 825 C CA . PRO A 1 110 ? 6.496 33.755 -9.756 1.00 47.56 110 PRO A CA 1
ATOM 826 C C . PRO A 1 110 ? 7.875 34.379 -9.540 1.00 47.56 110 PRO A C 1
ATOM 828 O O . PRO A 1 110 ? 8.075 35.145 -8.594 1.00 47.56 110 PRO A O 1
ATOM 831 N N . VAL A 1 111 ? 8.818 34.063 -10.433 1.00 54.06 111 VAL A N 1
ATOM 832 C CA . VAL A 1 111 ? 10.115 34.742 -10.534 1.00 54.06 111 VAL A CA 1
ATOM 833 C C . VAL A 1 111 ? 9.837 36.196 -10.918 1.00 54.06 111 VAL A C 1
ATOM 835 O O . VAL A 1 111 ? 9.877 36.588 -12.083 1.00 54.06 111 VAL A O 1
ATOM 838 N N . ALA A 1 112 ? 9.499 37.020 -9.929 1.00 47.75 112 ALA A N 1
ATOM 839 C CA . ALA A 1 112 ? 9.361 38.455 -10.080 1.00 47.75 112 ALA A CA 1
ATOM 840 C C . ALA A 1 112 ? 10.766 39.060 -10.189 1.00 47.75 112 ALA A C 1
ATOM 842 O O . ALA A 1 112 ? 11.331 39.593 -9.241 1.00 47.75 112 ALA A O 1
ATOM 843 N N . GLN A 1 113 ? 11.324 38.929 -11.392 1.00 47.72 113 GLN A N 1
ATOM 844 C CA . GLN A 1 113 ? 12.234 39.876 -12.021 1.00 47.72 113 GLN A CA 1
ATOM 845 C C . GLN A 1 113 ? 13.414 40.348 -11.152 1.00 47.72 113 GLN A C 1
ATOM 847 O O . GLN A 1 113 ? 13.533 41.510 -10.755 1.00 47.72 113 GLN A O 1
ATOM 852 N N . ALA A 1 114 ? 14.394 39.457 -11.010 1.00 45.91 114 ALA A N 1
ATOM 853 C CA . ALA A 1 114 ? 15.799 39.844 -10.977 1.00 45.91 114 ALA A CA 1
ATOM 854 C C . ALA A 1 114 ? 16.148 40.567 -12.299 1.00 45.91 114 ALA A C 1
ATOM 856 O O . ALA A 1 114 ? 16.601 39.959 -13.260 1.00 45.91 114 ALA A O 1
ATOM 857 N N . GLY A 1 115 ? 15.838 41.864 -12.389 1.00 45.16 115 GLY A N 1
ATOM 858 C CA . GLY A 1 115 ? 15.948 42.617 -13.645 1.00 45.16 115 GLY A CA 1
ATOM 859 C C . GLY A 1 115 ? 16.115 44.130 -13.504 1.00 45.16 115 GLY A C 1
ATOM 860 O O . GLY A 1 115 ? 15.888 44.853 -14.466 1.00 45.16 115 GLY A O 1
ATOM 861 N N . ARG A 1 116 ? 16.504 44.650 -12.330 1.00 47.34 116 ARG A N 1
ATOM 862 C CA . ARG A 1 116 ? 16.808 46.087 -12.149 1.00 47.34 116 ARG A CA 1
ATOM 863 C C . ARG A 1 116 ? 18.113 46.345 -11.393 1.00 47.34 116 ARG A C 1
ATOM 865 O O . ARG A 1 116 ? 18.152 47.147 -10.468 1.00 47.34 116 ARG A O 1
ATOM 872 N N . ARG A 1 117 ? 19.205 45.681 -11.782 1.00 47.06 117 ARG A N 1
ATOM 873 C CA . ARG A 1 117 ? 20.573 46.069 -11.379 1.00 47.06 117 ARG A CA 1
ATOM 874 C C . ARG A 1 117 ? 21.597 45.801 -12.486 1.00 47.06 117 ARG A C 1
ATOM 876 O O . ARG A 1 117 ? 22.540 45.053 -12.290 1.00 47.06 117 ARG A O 1
ATOM 883 N N . ALA A 1 118 ? 21.428 46.425 -13.646 1.00 48.16 118 ALA A N 1
ATOM 884 C CA . ALA A 1 118 ? 22.521 46.603 -14.604 1.00 48.16 118 ALA A CA 1
ATOM 885 C C . ALA A 1 118 ? 22.145 47.706 -15.599 1.00 48.16 118 ALA A C 1
ATOM 887 O O . ALA A 1 118 ? 21.341 47.486 -16.496 1.00 48.16 118 ALA A O 1
ATOM 888 N N . GLY A 1 119 ? 22.692 48.909 -15.426 1.00 42.31 119 GLY A N 1
ATOM 889 C CA . GLY A 1 119 ? 22.549 49.962 -16.429 1.00 42.31 119 GLY A CA 1
ATOM 890 C C . GLY A 1 119 ? 22.701 51.371 -15.873 1.00 42.31 119 GLY A C 1
ATOM 891 O O . GLY A 1 119 ? 21.732 51.945 -15.392 1.00 42.31 119 GLY A O 1
ATOM 892 N N . ARG A 1 120 ? 23.903 51.931 -16.071 1.00 42.66 120 ARG A N 1
ATOM 893 C CA . ARG A 1 120 ? 24.293 53.354 -15.974 1.00 42.66 120 ARG A CA 1
ATOM 894 C C . ARG A 1 120 ? 24.886 53.837 -14.647 1.00 42.66 120 ARG A C 1
ATOM 896 O O . ARG A 1 120 ? 24.345 54.691 -13.958 1.00 42.66 120 ARG A O 1
ATOM 903 N N . ARG A 1 121 ? 26.126 53.404 -14.398 1.00 44.00 121 ARG A N 1
ATOM 904 C CA . ARG A 1 121 ? 27.178 54.313 -13.919 1.00 44.00 121 ARG A CA 1
ATOM 905 C C . ARG A 1 121 ? 28.216 54.434 -15.039 1.00 44.00 121 ARG A C 1
ATOM 907 O O . ARG A 1 121 ? 28.649 53.402 -15.541 1.00 44.00 121 ARG A O 1
ATOM 914 N N . ARG A 1 122 ? 28.626 55.675 -15.334 1.00 43.00 122 ARG A N 1
ATOM 915 C CA . ARG A 1 122 ? 29.709 56.134 -16.237 1.00 43.00 122 ARG A CA 1
ATOM 916 C C . ARG A 1 122 ? 29.296 56.610 -17.639 1.00 43.00 122 ARG A C 1
ATOM 918 O O . ARG A 1 122 ? 29.540 55.940 -18.629 1.00 43.00 122 ARG A O 1
ATOM 925 N N . GLU A 1 123 ? 28.840 57.856 -17.695 1.00 39.66 123 GLU A N 1
ATOM 926 C CA . GLU A 1 123 ? 29.282 58.822 -18.708 1.00 39.66 123 GLU A CA 1
ATOM 927 C C . GLU A 1 123 ? 29.555 60.132 -17.939 1.00 39.66 123 GLU A C 1
ATOM 929 O O . GLU A 1 123 ? 28.646 60.698 -17.349 1.00 39.66 123 GLU A O 1
ATOM 934 N N . ARG A 1 124 ? 30.811 60.305 -17.497 1.00 44.56 124 ARG A N 1
ATOM 935 C CA . ARG A 1 124 ? 31.750 61.343 -17.971 1.00 44.56 124 ARG A CA 1
ATOM 936 C C . ARG A 1 124 ? 31.340 62.740 -17.486 1.00 44.56 124 ARG A C 1
ATOM 938 O O . ARG A 1 124 ? 30.375 63.314 -17.955 1.00 44.56 124 ARG A O 1
ATOM 945 N N . ASP A 1 125 ? 32.029 63.297 -16.492 1.00 50.62 125 ASP A N 1
ATOM 946 C CA . ASP A 1 125 ? 33.260 64.069 -16.734 1.00 50.62 125 ASP A CA 1
ATOM 947 C C . ASP A 1 125 ? 33.256 64.725 -18.120 1.00 50.62 125 ASP A C 1
ATOM 949 O O . ASP A 1 125 ? 33.860 64.205 -19.060 1.00 50.62 125 ASP A O 1
ATOM 953 N N . ARG A 1 126 ? 32.503 65.825 -18.239 1.00 52.75 126 ARG A N 1
ATOM 954 C CA . ARG A 1 126 ? 32.722 66.987 -19.120 1.00 52.75 126 ARG A CA 1
ATOM 955 C C . ARG A 1 126 ? 31.500 67.898 -19.021 1.00 52.75 126 ARG A C 1
ATOM 957 O O . ARG A 1 126 ? 30.490 67.615 -19.649 1.00 52.75 126 ARG A O 1
ATOM 964 N N . LEU A 1 127 ? 31.622 68.949 -18.210 1.00 44.81 127 LEU A N 1
ATOM 965 C CA . LEU A 1 127 ? 31.163 70.331 -18.443 1.00 44.81 127 LEU A CA 1
ATOM 966 C C . LEU A 1 127 ? 31.191 71.084 -17.097 1.00 44.81 127 LEU A C 1
ATOM 968 O O . LEU A 1 127 ? 30.167 71.404 -16.506 1.00 44.81 127 LEU A O 1
ATOM 972 N N . SER A 1 128 ? 32.406 71.332 -16.601 1.00 45.25 128 SER A N 1
ATOM 973 C CA . SER A 1 128 ? 32.726 72.625 -15.996 1.00 45.25 128 SER A CA 1
ATOM 974 C C . SER A 1 128 ? 33.427 73.431 -17.085 1.00 45.25 128 SER A C 1
ATOM 976 O O . SER A 1 128 ? 34.564 73.115 -17.438 1.00 45.25 128 SER A O 1
ATOM 978 N N . ALA A 1 129 ? 32.706 74.393 -17.648 1.00 44.50 129 ALA A N 1
ATOM 979 C CA . ALA A 1 129 ? 33.206 75.593 -18.308 1.00 44.50 129 ALA A CA 1
ATOM 980 C C . ALA A 1 129 ? 32.066 76.615 -18.279 1.00 44.50 129 ALA A C 1
ATOM 982 O O . ALA A 1 129 ? 30.951 76.228 -18.700 1.00 44.50 129 ALA A O 1
#

Sequence (129 aa):
AWEQPDLLAQAEGGIALFLHNWPETYSYTLSEAVAHGLFPLVPDLGAPAERVRRAGFGAVFGFPIDAGEVLRAIEQATAREMPDRAGPAAFATHEAAEAHAALMQESARPVAQAGRRAGRRRERDRLSA